Protein AF-A0A239E265-F1 (afdb_monomer)

Secondary structure (DSSP, 8-state):
-------------S-TTTT-TT----HHHHHHHHHHHHHHHHHTT--HHHHHHHHHHHSTT--------SSHHHHHHHHHTTT----HHHHHHHHHHHPPPHHHHHHHHHSTT-------

pLDDT: mean 80.61, std 18.82, range [39.19, 98.38]

InterPro domains:
  IPR023210 NADP-dependent oxidoreductase domain [PF00248] (28-98)
  IPR036812 NAD(P)-dependent oxidoreductase domain superfamily [G3DSA:3.20.20.100] (4-114)
  IPR036812 NAD(P)-dependent oxidoreductase domain superfamily [SSF51430] (27-98)
  IPR050523 Aldo/Keto Reductase Detoxification and Biosynthesis [PTHR43364] (27-103)

Sequence (120 aa):
MPYHCDSARSRATASSRAGSPIATVDE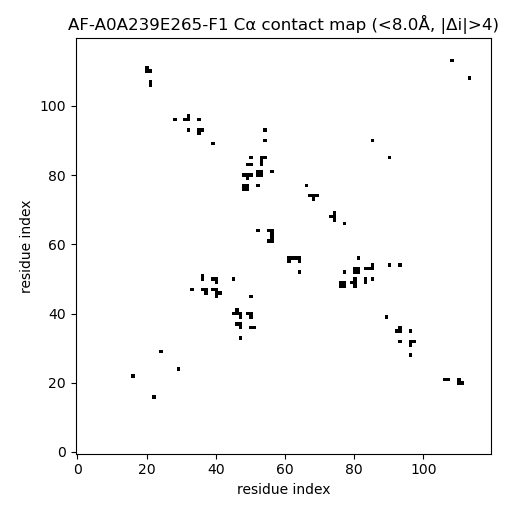ARGYDVVERLDEIAARHAATVAQVALAWVMRQPGVSSVLVGATRMDQLRNNLAAAELTLTEDDLAALDEVSRLAPEYIERVQSGPGVQRDPIG

Solvent-accessible surface area (backbone atoms only — not comparable to full-atom values): 7804 Å² total; per-residue (Å²): 137,86,87,82,81,82,80,83,78,79,82,87,73,76,82,76,62,80,80,39,89,76,55,82,73,62,59,68,57,52,48,54,39,51,53,54,35,44,59,52,10,63,76,68,78,50,47,47,69,25,47,54,49,30,51,52,65,68,38,90,92,49,86,77,82,91,80,90,60,95,46,71,69,53,43,52,48,58,56,54,10,78,74,53,82,77,50,73,66,55,51,52,55,47,53,62,59,62,55,76,59,77,66,54,59,54,44,65,62,69,30,95,85,64,76,81,75,80,87,126

Structure (mmCIF, N/CA/C/O backbone):
data_AF-A0A239E265-F1
#
_entry.id   AF-A0A239E265-F1
#
loop_
_atom_site.group_PDB
_atom_site.id
_atom_site.type_symbol
_atom_site.label_atom_id
_atom_site.label_alt_id
_atom_site.label_comp_id
_atom_site.label_asym_id
_atom_site.label_entity_id
_atom_site.label_seq_id
_atom_site.pdbx_PDB_ins_code
_atom_site.Cartn_x
_atom_site.Cartn_y
_atom_site.Cartn_z
_atom_site.occupancy
_atom_site.B_iso_or_equiv
_atom_site.auth_seq_id
_atom_site.auth_comp_id
_atom_site.auth_asym_id
_atom_site.auth_atom_id
_atom_site.pdbx_PDB_model_num
ATOM 1 N N . MET A 1 1 ? 1.194 44.797 -1.123 1.00 39.19 1 MET A N 1
ATOM 2 C CA . MET A 1 1 ? 1.946 44.063 -2.162 1.00 39.19 1 MET A CA 1
ATOM 3 C C . MET A 1 1 ? 1.065 42.936 -2.689 1.00 39.19 1 MET A C 1
ATOM 5 O O . MET A 1 1 ? 0.910 41.961 -1.963 1.00 39.19 1 MET A O 1
ATOM 9 N N . PRO A 1 2 ? 0.410 43.058 -3.857 1.00 49.75 2 PRO A N 1
ATOM 10 C CA . PRO A 1 2 ? -0.346 41.951 -4.430 1.00 49.75 2 PRO A CA 1
ATOM 11 C C . PRO A 1 2 ? 0.583 41.110 -5.312 1.00 49.75 2 PRO A C 1
ATOM 13 O O . PRO A 1 2 ? 1.152 41.606 -6.282 1.00 49.75 2 PRO A O 1
ATOM 16 N N . TYR A 1 3 ? 0.757 39.840 -4.960 1.00 55.59 3 TYR A N 1
ATOM 17 C CA . TYR A 1 3 ? 1.466 38.883 -5.802 1.00 55.59 3 TYR A CA 1
ATOM 18 C C . TYR A 1 3 ? 0.535 38.433 -6.930 1.00 55.59 3 TYR A C 1
ATOM 20 O O . TYR A 1 3 ? -0.511 37.836 -6.680 1.00 55.59 3 TYR A O 1
ATOM 28 N N . HIS A 1 4 ? 0.914 38.733 -8.170 1.00 50.66 4 HIS A N 1
ATOM 29 C CA . HIS A 1 4 ? 0.300 38.179 -9.370 1.00 50.66 4 HIS A CA 1
ATOM 30 C C . HIS A 1 4 ? 1.142 36.970 -9.797 1.00 50.66 4 HIS A C 1
ATOM 32 O O . HIS A 1 4 ? 2.315 37.125 -10.125 1.00 50.66 4 HIS A O 1
ATOM 38 N N . CYS A 1 5 ? 0.578 35.764 -9.718 1.00 48.53 5 CYS A N 1
ATOM 39 C CA . CYS A 1 5 ? 1.218 34.548 -10.216 1.00 48.53 5 CYS A CA 1
ATOM 40 C C . CYS A 1 5 ? 0.625 34.237 -11.590 1.00 48.53 5 CYS A C 1
ATOM 42 O O . CYS A 1 5 ? -0.533 33.828 -11.689 1.00 48.53 5 CYS A O 1
ATOM 44 N N . ASP A 1 6 ? 1.406 34.480 -12.640 1.00 49.91 6 ASP A N 1
ATOM 45 C CA . ASP A 1 6 ? 1.041 34.110 -14.002 1.00 49.91 6 ASP A CA 1
ATOM 46 C C . ASP A 1 6 ? 1.303 32.608 -14.201 1.00 49.91 6 ASP A C 1
ATOM 48 O O . ASP A 1 6 ? 2.419 32.116 -14.016 1.00 49.91 6 ASP A O 1
ATOM 52 N N . SER A 1 7 ? 0.248 31.854 -14.512 1.00 50.66 7 SER A N 1
ATOM 53 C CA . SER A 1 7 ? 0.284 30.390 -14.597 1.00 50.66 7 SER A CA 1
ATOM 54 C C . SER A 1 7 ? 0.436 29.938 -16.046 1.00 50.66 7 SER A C 1
ATOM 56 O O . SER A 1 7 ? -0.507 29.479 -16.696 1.00 50.66 7 SER A O 1
ATOM 58 N N . ALA A 1 8 ? 1.664 30.029 -16.557 1.00 48.56 8 ALA A N 1
ATOM 59 C CA . ALA A 1 8 ? 2.030 29.387 -17.813 1.00 48.56 8 ALA A CA 1
ATOM 60 C C . ALA A 1 8 ? 1.974 27.856 -17.639 1.00 48.56 8 ALA A C 1
ATOM 62 O O . ALA A 1 8 ? 2.839 27.216 -17.040 1.00 48.56 8 ALA A O 1
ATOM 63 N N . ARG A 1 9 ? 0.885 27.269 -18.132 1.00 56.56 9 ARG A N 1
ATOM 64 C CA . ARG A 1 9 ? 0.555 25.846 -18.037 1.00 56.56 9 ARG A CA 1
ATOM 65 C C . ARG A 1 9 ? 1.456 25.046 -18.986 1.00 56.56 9 ARG A C 1
ATOM 67 O O . ARG A 1 9 ? 1.263 25.085 -20.198 1.00 56.56 9 ARG A O 1
ATOM 74 N N . SER A 1 10 ? 2.423 24.304 -18.447 1.00 52.28 10 SER A N 1
ATOM 75 C CA . SER A 1 10 ? 3.238 23.385 -19.250 1.00 52.28 10 SER A CA 1
ATOM 76 C C . SER A 1 10 ? 2.439 22.117 -19.573 1.00 52.28 10 SER A C 1
ATOM 78 O O . SER A 1 10 ? 1.985 21.402 -18.678 1.00 52.28 10 SER A O 1
ATOM 80 N N . ARG A 1 11 ? 2.219 21.851 -20.864 1.00 49.97 11 ARG A N 1
ATOM 81 C CA . ARG A 1 11 ? 1.630 20.598 -21.355 1.00 49.97 11 ARG A CA 1
ATOM 82 C C . ARG A 1 11 ? 2.687 19.498 -21.280 1.00 49.97 11 ARG A C 1
ATOM 84 O O . ARG A 1 11 ? 3.604 19.485 -22.095 1.00 49.97 11 ARG A O 1
ATOM 91 N N . ALA A 1 12 ? 2.532 18.559 -20.353 1.00 45.31 12 ALA A N 1
ATOM 92 C CA . ALA A 1 12 ? 3.359 17.359 -20.314 1.00 45.31 12 ALA A CA 1
ATOM 93 C C . ALA A 1 12 ? 3.043 16.456 -21.523 1.00 45.31 12 ALA A C 1
ATOM 95 O O . ALA A 1 12 ? 1.974 15.852 -21.603 1.00 45.31 12 ALA A O 1
ATOM 96 N N . THR A 1 13 ? 3.969 16.375 -22.475 1.00 44.41 13 THR A N 1
ATOM 97 C CA . THR A 1 13 ? 4.005 15.345 -23.523 1.00 44.41 13 THR A CA 1
ATOM 98 C C . THR A 1 13 ? 4.853 14.172 -23.041 1.00 44.41 13 THR A C 1
ATOM 100 O O . THR A 1 13 ? 5.954 14.421 -22.571 1.00 44.41 13 THR A O 1
ATOM 103 N N . ALA A 1 14 ? 4.331 12.945 -23.180 1.00 47.41 14 ALA A N 1
ATOM 104 C CA . ALA A 1 14 ? 4.973 11.629 -23.014 1.00 47.41 14 ALA A CA 1
ATOM 105 C C . ALA A 1 14 ? 5.979 11.456 -21.849 1.00 47.41 14 ALA A C 1
ATOM 107 O O . ALA A 1 14 ? 7.040 12.065 -21.799 1.00 47.41 14 ALA A O 1
ATOM 108 N N . SER A 1 15 ? 5.666 10.528 -20.937 1.00 53.38 15 SER A N 1
ATOM 109 C CA . SER A 1 15 ? 6.522 10.134 -19.808 1.00 53.38 15 SER A CA 1
ATOM 110 C C . SER A 1 15 ? 7.963 9.834 -20.252 1.00 53.38 15 SER A C 1
ATOM 112 O O . SER A 1 15 ? 8.223 8.805 -20.872 1.00 53.38 15 SER A O 1
ATOM 114 N N . SER A 1 16 ? 8.908 10.680 -19.842 1.00 54.91 16 SER A N 1
ATOM 115 C CA . SER A 1 16 ? 10.359 10.582 -20.080 1.00 54.91 16 SER A CA 1
ATOM 116 C C . SER A 1 16 ? 11.049 9.393 -19.387 1.00 54.91 16 SER A C 1
ATOM 118 O O . SER A 1 16 ? 12.272 9.344 -19.295 1.00 54.91 16 SER A O 1
ATOM 120 N N . ARG A 1 17 ? 10.280 8.418 -18.884 1.00 55.22 17 ARG A N 1
ATOM 121 C CA . ARG A 1 17 ? 10.802 7.215 -18.215 1.00 55.22 17 ARG A CA 1
ATOM 122 C C . ARG A 1 17 ? 11.349 6.167 -19.186 1.00 55.22 17 ARG A C 1
ATOM 124 O O . ARG A 1 17 ? 12.168 5.353 -18.774 1.00 55.22 17 ARG A O 1
ATOM 131 N N . ALA A 1 18 ? 10.933 6.188 -20.452 1.00 45.53 18 ALA A N 1
ATOM 132 C CA . ALA A 1 18 ? 11.491 5.308 -21.473 1.00 45.53 18 ALA A CA 1
ATOM 133 C C . ALA A 1 18 ? 12.894 5.811 -21.862 1.00 45.53 18 ALA A C 1
ATOM 135 O O . ALA A 1 18 ? 13.021 6.767 -22.622 1.00 45.53 18 ALA A O 1
ATOM 136 N N . GLY A 1 19 ? 13.936 5.196 -21.290 1.00 48.88 19 GLY A N 1
ATOM 137 C CA . GLY A 1 19 ? 15.343 5.485 -21.605 1.00 48.88 19 GLY A CA 1
ATOM 138 C C . GLY A 1 19 ? 16.210 5.996 -20.447 1.00 48.88 19 GLY A C 1
ATOM 139 O O . GLY A 1 19 ? 17.363 6.345 -20.686 1.00 48.88 19 GLY A O 1
ATOM 140 N N . SER A 1 20 ? 15.708 6.049 -19.204 1.00 53.53 20 SER A N 1
ATOM 141 C CA . SER A 1 20 ? 16.561 6.409 -18.060 1.00 53.53 20 SER A CA 1
ATOM 142 C C . SER A 1 20 ? 17.526 5.262 -17.711 1.00 53.53 20 SER A C 1
ATOM 144 O O . SER A 1 20 ? 17.055 4.156 -17.444 1.00 53.53 20 SER A O 1
ATOM 146 N N . PRO A 1 21 ? 18.851 5.497 -17.627 1.00 51.38 21 PRO A N 1
ATOM 147 C CA . PRO A 1 21 ? 19.840 4.471 -17.271 1.00 51.38 21 PRO A CA 1
ATOM 148 C C . PRO A 1 21 ? 19.707 3.945 -15.826 1.00 51.38 21 PRO A C 1
ATOM 150 O O . PRO A 1 21 ? 20.311 2.934 -15.484 1.00 51.38 21 PRO A O 1
ATOM 153 N N . ILE A 1 22 ? 18.889 4.593 -14.986 1.00 54.69 22 ILE A N 1
ATOM 154 C CA . ILE A 1 22 ? 18.518 4.120 -13.637 1.00 54.69 22 ILE A CA 1
ATOM 155 C C . ILE A 1 22 ? 17.348 3.114 -13.694 1.00 54.69 22 ILE A C 1
ATOM 157 O O . ILE A 1 22 ? 17.157 2.313 -12.778 1.00 54.69 22 ILE A O 1
ATOM 161 N N . ALA A 1 23 ? 16.569 3.125 -14.779 1.00 56.31 23 ALA A N 1
ATOM 162 C CA . ALA A 1 23 ? 15.283 2.449 -14.899 1.00 56.31 23 ALA A CA 1
ATOM 163 C C . ALA A 1 23 ? 15.323 1.286 -15.903 1.00 56.31 23 ALA A C 1
ATOM 165 O O . ALA A 1 23 ? 14.570 1.268 -16.874 1.00 56.31 23 ALA A O 1
ATOM 166 N N . THR A 1 24 ? 16.158 0.274 -15.667 1.00 61.94 24 THR A N 1
ATOM 167 C CA . THR A 1 24 ? 15.803 -1.067 -16.156 1.00 61.94 24 THR A CA 1
ATOM 168 C C . THR A 1 24 ? 14.672 -1.569 -15.264 1.00 61.94 24 THR A C 1
ATOM 170 O O . THR A 1 24 ? 14.909 -1.974 -14.123 1.00 61.94 24 THR A O 1
ATOM 173 N N . VAL A 1 25 ? 13.437 -1.422 -15.742 1.00 68.31 25 VAL A N 1
ATOM 174 C CA . VAL A 1 25 ? 12.237 -1.902 -15.053 1.00 68.31 25 VAL A CA 1
ATOM 175 C C . VAL A 1 25 ? 12.173 -3.414 -15.229 1.00 68.31 25 VAL A C 1
ATOM 177 O O . VAL A 1 25 ? 12.170 -3.902 -16.355 1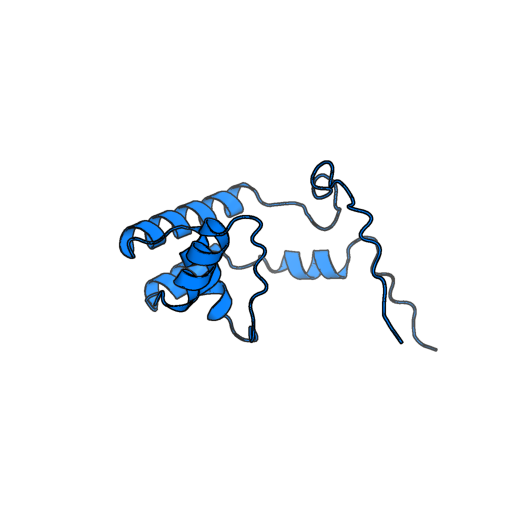.00 68.31 25 VAL A O 1
ATOM 180 N N . ASP A 1 26 ? 12.136 -4.145 -14.120 1.00 81.38 26 ASP A N 1
ATOM 181 C CA . ASP A 1 26 ? 11.763 -5.556 -14.133 1.00 81.38 26 ASP A CA 1
ATOM 182 C C . ASP A 1 26 ? 10.239 -5.636 -14.269 1.00 81.38 26 ASP A C 1
ATOM 184 O O . ASP A 1 26 ? 9.497 -5.454 -13.300 1.00 81.38 26 ASP A O 1
ATOM 188 N N . GLU A 1 27 ? 9.774 -5.791 -15.509 1.00 83.44 27 GLU A N 1
ATOM 189 C CA . GLU A 1 27 ? 8.346 -5.811 -15.822 1.00 83.44 27 GLU A CA 1
ATOM 190 C C . GLU A 1 27 ? 7.643 -7.024 -15.214 1.00 83.44 27 GLU A C 1
ATOM 192 O O . GLU A 1 27 ? 6.536 -6.872 -14.706 1.00 83.44 27 GLU A O 1
ATOM 197 N N . ALA A 1 28 ? 8.290 -8.196 -15.214 1.00 86.44 28 ALA A N 1
ATOM 198 C CA . ALA A 1 28 ? 7.719 -9.425 -14.665 1.00 86.44 28 ALA A CA 1
ATOM 199 C C . ALA A 1 28 ? 7.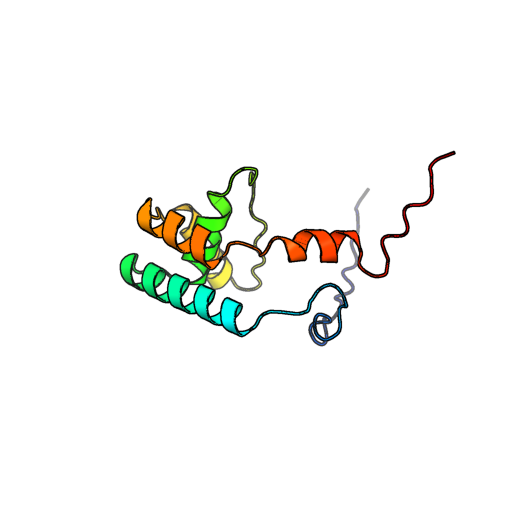412 -9.251 -13.177 1.00 86.44 28 ALA A C 1
ATOM 201 O O . ALA A 1 28 ? 6.268 -9.412 -12.755 1.00 86.44 28 ALA A O 1
ATOM 202 N N . ARG A 1 29 ? 8.393 -8.761 -12.414 1.00 86.56 29 ARG A N 1
ATOM 203 C CA . ARG A 1 29 ? 8.184 -8.431 -11.003 1.00 86.56 29 ARG A CA 1
ATOM 204 C C . ARG A 1 29 ? 7.131 -7.338 -10.808 1.00 86.56 29 ARG A C 1
ATOM 206 O O . ARG A 1 29 ? 6.377 -7.365 -9.840 1.00 86.56 29 ARG A O 1
ATOM 213 N N . GLY A 1 30 ? 7.075 -6.360 -11.712 1.00 90.25 30 GLY A N 1
ATOM 214 C CA . GLY A 1 30 ? 6.023 -5.347 -11.707 1.00 90.25 30 GLY A CA 1
ATOM 215 C C . GLY A 1 30 ? 4.621 -5.961 -11.778 1.00 90.25 30 GLY A C 1
ATOM 216 O O . GLY A 1 30 ? 3.738 -5.532 -11.034 1.00 90.25 30 GLY A O 1
ATOM 217 N N . TYR A 1 31 ? 4.427 -6.980 -12.619 1.00 93.25 31 TYR A N 1
ATOM 218 C CA . TYR A 1 31 ? 3.159 -7.705 -12.709 1.00 93.25 31 TYR A CA 1
ATOM 219 C C . TYR A 1 31 ? 2.868 -8.536 -11.457 1.00 93.25 31 TYR A C 1
ATOM 221 O O . TYR A 1 31 ? 1.740 -8.465 -10.976 1.00 93.25 31 TYR A O 1
ATOM 229 N N . ASP A 1 32 ? 3.865 -9.204 -10.869 1.00 94.19 32 ASP A N 1
ATOM 230 C CA . ASP A 1 32 ? 3.686 -9.964 -9.619 1.00 94.19 32 ASP A CA 1
ATOM 231 C C . ASP A 1 32 ? 3.186 -9.064 -8.472 1.00 94.19 32 ASP A C 1
ATOM 233 O O . ASP A 1 32 ? 2.297 -9.428 -7.698 1.00 94.19 32 ASP A O 1
ATOM 237 N N . VAL A 1 33 ? 3.727 -7.843 -8.374 1.00 95.38 33 VAL A N 1
ATOM 238 C CA . VAL A 1 33 ? 3.274 -6.848 -7.389 1.00 95.38 33 VAL A CA 1
ATOM 239 C C . VAL A 1 33 ? 1.826 -6.431 -7.659 1.00 95.38 33 VAL A C 1
ATOM 241 O O . VAL A 1 33 ? 1.038 -6.314 -6.721 1.00 95.38 33 VAL A O 1
ATOM 244 N N . VAL A 1 34 ? 1.464 -6.191 -8.924 1.00 96.25 34 VAL A N 1
ATOM 245 C CA . VAL A 1 34 ? 0.098 -5.787 -9.299 1.00 96.25 34 VAL A CA 1
ATOM 246 C C . VAL A 1 34 ? -0.906 -6.904 -9.023 1.00 96.25 34 VAL A C 1
ATOM 248 O O . VAL A 1 34 ? -1.972 -6.613 -8.486 1.00 96.25 34 VAL A O 1
ATOM 251 N N . GLU A 1 35 ? -0.565 -8.155 -9.327 1.00 97.31 35 GLU A N 1
ATOM 252 C CA . GLU A 1 35 ? -1.409 -9.318 -9.035 1.00 97.31 35 GLU A CA 1
ATOM 253 C C . GLU A 1 35 ? -1.664 -9.438 -7.529 1.00 97.31 35 GLU A C 1
ATOM 255 O O . GLU A 1 35 ? -2.816 -9.483 -7.095 1.00 97.31 35 GLU A O 1
ATOM 260 N N . ARG A 1 36 ? -0.610 -9.345 -6.707 1.00 98.19 36 ARG A N 1
ATOM 261 C CA . ARG A 1 36 ? -0.761 -9.366 -5.245 1.00 98.19 36 ARG A CA 1
ATOM 262 C C . ARG A 1 36 ? -1.618 -8.211 -4.721 1.00 98.19 36 ARG A C 1
ATOM 264 O O . ARG A 1 36 ? -2.407 -8.395 -3.794 1.00 98.19 36 ARG A O 1
ATOM 271 N N . LEU A 1 37 ? -1.462 -7.011 -5.278 1.00 98.19 37 LEU A N 1
ATOM 272 C CA . LEU A 1 37 ? -2.295 -5.869 -4.901 1.00 98.19 37 LEU A CA 1
ATOM 273 C C . LEU A 1 37 ? -3.770 -6.101 -5.248 1.00 98.19 37 LEU A C 1
ATOM 275 O O . LEU A 1 37 ? -4.628 -5.696 -4.465 1.00 98.19 37 LEU A O 1
ATOM 279 N N . ASP A 1 38 ? -4.064 -6.732 -6.386 1.00 98.31 38 ASP A N 1
ATOM 280 C CA . ASP A 1 38 ? -5.432 -7.032 -6.824 1.00 98.31 38 ASP A CA 1
ATOM 281 C C . ASP A 1 38 ? -6.101 -8.077 -5.918 1.00 98.31 38 ASP A C 1
ATOM 283 O O . ASP A 1 38 ? -7.220 -7.865 -5.440 1.00 98.31 38 ASP A O 1
ATOM 287 N N . GLU A 1 39 ? -5.376 -9.144 -5.563 1.00 98.19 39 GLU A N 1
ATOM 288 C CA . GLU A 1 39 ? -5.824 -10.156 -4.593 1.00 98.19 39 GLU A CA 1
ATOM 289 C C . GLU A 1 39 ? -6.215 -9.521 -3.248 1.00 98.19 39 GLU A C 1
ATOM 291 O O . GLU A 1 39 ? -7.278 -9.800 -2.684 1.00 98.19 39 GLU A O 1
ATOM 296 N N . ILE A 1 40 ? -5.361 -8.636 -2.727 1.00 98.38 40 ILE A N 1
ATOM 297 C CA . ILE A 1 40 ? -5.596 -7.943 -1.454 1.00 98.38 40 ILE A CA 1
ATOM 298 C C . ILE A 1 40 ? -6.754 -6.951 -1.589 1.00 98.38 40 ILE A C 1
ATOM 300 O O . ILE A 1 40 ? -7.626 -6.901 -0.720 1.00 98.38 40 ILE A O 1
ATOM 304 N N . ALA A 1 41 ? -6.813 -6.197 -2.686 1.00 98.00 41 ALA A N 1
ATOM 305 C CA . ALA A 1 41 ? -7.893 -5.253 -2.951 1.00 98.00 41 ALA A CA 1
ATOM 306 C C . ALA A 1 41 ? -9.264 -5.947 -2.932 1.00 98.00 41 ALA A C 1
ATOM 308 O O . ALA A 1 41 ? -10.192 -5.450 -2.285 1.00 98.00 41 ALA A O 1
ATOM 309 N N . ALA A 1 42 ? -9.366 -7.135 -3.536 1.00 98.00 42 ALA A N 1
ATOM 310 C CA . ALA A 1 42 ? -10.581 -7.944 -3.520 1.00 98.00 42 ALA A CA 1
ATOM 311 C C . ALA A 1 42 ? -10.999 -8.363 -2.097 1.00 98.00 42 ALA A C 1
ATOM 313 O O . ALA A 1 42 ? -12.182 -8.267 -1.760 1.00 98.00 42 ALA A O 1
ATOM 314 N N . ARG A 1 43 ? -10.050 -8.767 -1.235 1.00 97.88 43 ARG A N 1
ATOM 315 C CA . ARG A 1 43 ? -10.337 -9.145 0.168 1.00 97.88 43 ARG A CA 1
ATOM 316 C C . ARG A 1 43 ? -10.895 -7.992 1.000 1.00 97.88 43 ARG A C 1
ATOM 318 O O . ARG A 1 43 ? -11.733 -8.217 1.869 1.00 97.88 43 ARG A O 1
ATOM 325 N N . HIS A 1 44 ? -10.439 -6.773 0.724 1.00 97.12 44 HIS A N 1
ATOM 326 C CA . HIS A 1 44 ? -10.800 -5.570 1.480 1.00 97.12 44 HIS A CA 1
ATOM 327 C C . HIS A 1 44 ? -11.928 -4.748 0.848 1.00 97.12 44 HIS A C 1
ATOM 329 O O . HIS A 1 44 ? -12.257 -3.681 1.362 1.00 97.12 44 HIS A O 1
ATOM 335 N N . ALA A 1 45 ? -12.510 -5.211 -0.266 1.00 96.56 45 ALA A N 1
ATOM 336 C CA . ALA A 1 45 ? -13.447 -4.430 -1.082 1.00 96.56 45 ALA A CA 1
ATOM 337 C C . ALA A 1 45 ? -12.903 -3.023 -1.424 1.00 96.56 45 ALA A C 1
ATOM 339 O O . ALA A 1 45 ? -13.637 -2.032 -1.453 1.00 96.56 45 ALA A O 1
ATOM 340 N N . ALA A 1 46 ? -11.594 -2.949 -1.667 1.00 96.88 46 ALA A N 1
ATOM 341 C CA . ALA A 1 46 ? -10.855 -1.731 -1.958 1.00 96.88 46 ALA A CA 1
ATOM 342 C C . ALA A 1 46 ? -10.366 -1.734 -3.412 1.00 96.88 46 ALA A C 1
ATOM 344 O O . ALA A 1 46 ? -10.493 -2.710 -4.146 1.00 96.88 46 ALA A O 1
ATOM 345 N N . THR A 1 47 ? -9.790 -0.620 -3.843 1.00 96.25 47 THR A N 1
ATOM 346 C CA . THR A 1 47 ? -9.084 -0.525 -5.125 1.00 96.25 47 THR A CA 1
ATOM 347 C C . THR A 1 47 ? -7.590 -0.776 -4.939 1.00 96.25 47 THR A C 1
ATOM 349 O O . THR A 1 47 ? -7.029 -0.450 -3.895 1.00 96.25 47 THR A O 1
ATOM 352 N N . VAL A 1 48 ? -6.916 -1.264 -5.984 1.00 96.44 48 VAL A N 1
ATOM 353 C CA . VAL A 1 48 ? -5.449 -1.443 -6.010 1.00 96.44 48 VAL A CA 1
ATOM 354 C C . VAL A 1 48 ? -4.705 -0.179 -5.560 1.00 96.44 48 VAL A C 1
ATOM 356 O O . VAL A 1 48 ? -3.757 -0.253 -4.782 1.00 96.44 48 VAL A O 1
ATOM 359 N N . ALA A 1 49 ? -5.166 1.000 -5.992 1.00 94.38 49 ALA A N 1
ATOM 360 C CA . ALA A 1 49 ? -4.579 2.278 -5.594 1.00 94.38 49 ALA A CA 1
ATOM 361 C C . ALA A 1 49 ? -4.693 2.532 -4.081 1.00 94.38 49 ALA A C 1
ATOM 363 O O . ALA A 1 49 ? -3.733 2.993 -3.466 1.00 94.38 49 ALA A O 1
ATOM 364 N N . GLN A 1 50 ? -5.834 2.197 -3.473 1.00 97.12 50 GLN A N 1
ATOM 365 C CA . GLN A 1 50 ? -6.025 2.324 -2.027 1.00 97.12 50 GLN A CA 1
ATOM 366 C C . GLN A 1 50 ? -5.116 1.379 -1.252 1.00 97.12 50 GLN A C 1
ATOM 368 O O . GLN A 1 50 ? -4.487 1.812 -0.292 1.00 97.12 50 GLN A O 1
ATOM 373 N N . VAL A 1 51 ? -4.997 0.123 -1.689 1.00 98.00 51 VAL A N 1
ATOM 374 C CA . VAL A 1 51 ? -4.104 -0.857 -1.053 1.00 98.00 51 VAL A CA 1
ATOM 375 C C . VAL A 1 51 ? -2.650 -0.396 -1.133 1.00 98.00 51 VAL A C 1
ATOM 377 O O . VAL A 1 51 ? -1.957 -0.375 -0.118 1.00 98.00 51 VAL A O 1
ATOM 380 N N . ALA A 1 52 ? -2.196 0.042 -2.310 1.00 96.94 52 ALA A N 1
ATOM 381 C CA . ALA A 1 52 ? -0.830 0.520 -2.496 1.00 96.94 52 ALA A CA 1
ATOM 382 C C . ALA A 1 52 ? -0.518 1.734 -1.604 1.00 96.94 52 ALA A C 1
ATOM 384 O O . ALA A 1 52 ? 0.521 1.773 -0.946 1.00 96.94 52 ALA A O 1
ATOM 385 N N . LEU A 1 53 ? -1.425 2.714 -1.540 1.00 96.69 53 LEU A N 1
ATOM 386 C CA . LEU A 1 53 ? -1.254 3.888 -0.681 1.00 96.69 53 LEU A CA 1
ATOM 387 C C . LEU A 1 53 ? -1.274 3.516 0.807 1.00 96.69 53 LEU A C 1
ATOM 389 O O . LEU A 1 53 ? -0.420 3.994 1.555 1.00 96.69 53 LEU A O 1
ATOM 393 N N . ALA A 1 54 ? -2.200 2.648 1.227 1.00 97.12 54 ALA A N 1
ATOM 394 C CA . ALA A 1 54 ? -2.280 2.155 2.600 1.00 97.12 54 ALA A CA 1
ATOM 395 C C . ALA A 1 54 ? -0.991 1.434 3.014 1.00 97.12 54 ALA A C 1
ATOM 397 O O . ALA A 1 54 ? -0.475 1.679 4.103 1.00 97.12 54 ALA A O 1
ATOM 398 N N . TRP A 1 55 ? -0.421 0.616 2.126 1.00 97.69 55 TRP A N 1
ATOM 399 C CA . TRP A 1 55 ? 0.857 -0.050 2.367 1.00 97.69 55 TRP A CA 1
ATOM 400 C C . TRP A 1 55 ? 2.009 0.952 2.520 1.00 97.69 55 TRP A C 1
ATOM 402 O O . TRP A 1 55 ? 2.731 0.891 3.515 1.00 97.69 55 TRP A O 1
ATOM 412 N N . VAL A 1 56 ? 2.146 1.930 1.611 1.00 96.38 56 VAL A N 1
ATOM 413 C CA . VAL A 1 56 ? 3.216 2.949 1.694 1.00 96.38 56 VAL A CA 1
ATOM 414 C C . VAL A 1 56 ? 3.132 3.740 3.001 1.00 96.38 56 VAL A C 1
ATOM 416 O O . VAL A 1 56 ? 4.157 3.979 3.634 1.00 96.38 56 VAL A O 1
ATOM 419 N N . MET A 1 57 ? 1.926 4.113 3.444 1.00 95.56 57 MET A N 1
ATOM 420 C CA . MET A 1 57 ? 1.727 4.840 4.708 1.00 95.56 57 MET A CA 1
ATOM 421 C C . MET A 1 57 ? 2.165 4.051 5.951 1.00 95.56 57 MET A C 1
ATOM 423 O O . MET A 1 57 ? 2.368 4.651 7.005 1.00 95.56 57 MET A O 1
ATOM 427 N N . ARG A 1 58 ? 2.308 2.725 5.851 1.00 95.31 58 ARG A N 1
ATOM 428 C CA . ARG A 1 58 ? 2.733 1.852 6.955 1.00 95.31 58 ARG A CA 1
ATOM 429 C C . ARG A 1 58 ? 4.228 1.548 6.957 1.00 95.31 58 ARG A C 1
ATOM 431 O O . ARG A 1 58 ? 4.706 0.970 7.932 1.00 95.31 58 ARG A O 1
ATOM 438 N N . GLN A 1 59 ? 4.962 1.946 5.919 1.00 95.06 59 GLN A N 1
ATOM 439 C CA . GLN A 1 59 ? 6.386 1.653 5.814 1.00 95.06 59 GLN A CA 1
ATOM 440 C C . GLN A 1 59 ? 7.224 2.470 6.813 1.00 95.06 59 GLN A C 1
ATOM 442 O O . GLN A 1 59 ? 6.967 3.663 7.022 1.00 95.06 59 GLN A O 1
ATOM 447 N N . PRO A 1 60 ? 8.269 1.870 7.414 1.00 93.56 60 PRO A N 1
ATOM 448 C CA . PRO A 1 60 ? 9.178 2.588 8.298 1.00 93.56 60 PRO A CA 1
ATOM 449 C C . PRO A 1 60 ? 9.798 3.815 7.615 1.00 93.56 60 PRO A C 1
ATOM 451 O O . PRO A 1 60 ? 10.297 3.742 6.495 1.00 93.56 60 PRO A O 1
ATOM 454 N N . GLY A 1 61 ? 9.788 4.957 8.306 1.00 93.44 61 GLY A N 1
ATOM 455 C CA . GLY A 1 61 ? 10.356 6.214 7.800 1.00 93.44 61 GLY A CA 1
ATOM 456 C C . GLY A 1 61 ? 9.416 7.045 6.919 1.00 93.44 61 GLY A C 1
ATOM 457 O O . GLY A 1 61 ? 9.749 8.189 6.602 1.00 93.44 61 GLY A O 1
ATOM 458 N N . VAL A 1 62 ? 8.226 6.541 6.575 1.00 94.31 62 VAL A N 1
ATOM 459 C CA . VAL A 1 62 ? 7.209 7.316 5.852 1.00 94.31 62 VAL A CA 1
ATOM 460 C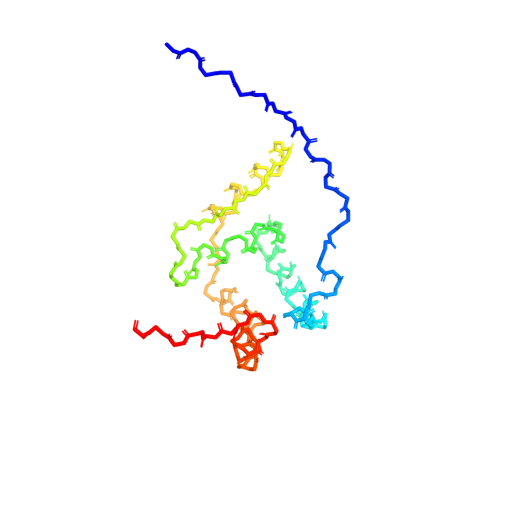 C . VAL A 1 62 ? 6.358 8.107 6.845 1.00 94.31 62 VAL A C 1
ATOM 462 O O . VAL A 1 62 ? 5.636 7.544 7.657 1.00 94.31 62 VAL A O 1
ATOM 465 N N . SER A 1 63 ? 6.440 9.437 6.780 1.00 92.38 63 SER A N 1
ATOM 466 C CA . SER A 1 63 ? 5.654 10.352 7.633 1.00 92.38 63 SER A CA 1
ATOM 467 C C . SER A 1 63 ? 4.510 11.040 6.885 1.00 92.38 63 SER A C 1
ATOM 469 O O . SER A 1 63 ? 3.543 11.478 7.501 1.00 92.38 63 SER A O 1
ATOM 471 N N . SER A 1 64 ? 4.598 11.137 5.557 1.00 91.19 64 SER A N 1
ATOM 472 C CA . SER A 1 64 ? 3.519 11.635 4.704 1.00 91.19 64 SER A CA 1
ATOM 473 C C . SER A 1 64 ? 3.625 11.033 3.305 1.00 91.19 64 SER A C 1
ATOM 475 O O . SER A 1 64 ? 4.723 10.705 2.852 1.00 91.19 64 SER A O 1
ATOM 477 N N . VAL A 1 65 ? 2.488 10.907 2.618 1.00 92.62 65 VAL A N 1
ATOM 478 C CA . VAL A 1 65 ? 2.418 10.436 1.230 1.00 92.62 65 VAL A CA 1
ATOM 479 C C . VAL A 1 65 ? 1.864 11.552 0.355 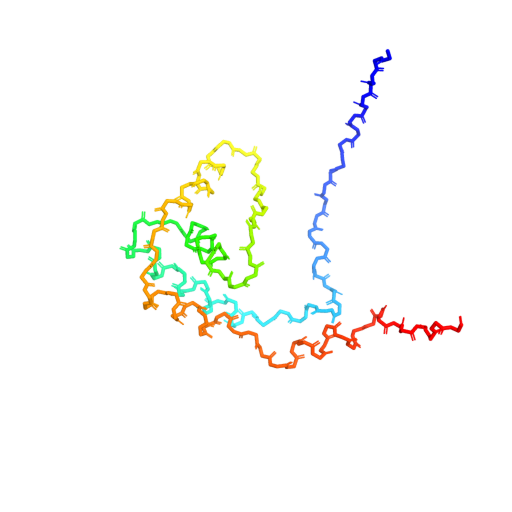1.00 92.62 65 VAL A C 1
ATOM 481 O O . VAL A 1 65 ? 0.776 12.072 0.594 1.00 92.62 65 VAL A O 1
ATOM 484 N N . LEU A 1 66 ? 2.628 11.930 -0.670 1.00 93.06 66 LEU A N 1
ATOM 485 C CA . LEU A 1 66 ? 2.219 12.936 -1.644 1.00 93.06 66 LEU A CA 1
ATOM 486 C C . LEU A 1 66 ? 1.364 12.278 -2.727 1.00 93.06 66 LEU A C 1
ATOM 488 O O . LEU A 1 66 ? 1.851 11.441 -3.486 1.00 93.06 66 LEU A O 1
ATOM 492 N N . VAL A 1 67 ? 0.099 12.683 -2.822 1.00 89.56 67 VAL A N 1
ATOM 493 C CA . VAL A 1 67 ? -0.840 12.167 -3.823 1.00 89.56 67 VAL A CA 1
ATOM 494 C C . VAL A 1 67 ? -1.261 13.259 -4.801 1.00 89.56 67 VAL A C 1
ATOM 496 O O . VAL A 1 67 ? -1.675 14.349 -4.411 1.00 89.56 67 VAL A O 1
ATOM 499 N N . GLY A 1 68 ? -1.166 12.964 -6.097 1.00 91.12 68 GLY A N 1
ATOM 500 C CA . GLY A 1 68 ? -1.689 13.821 -7.158 1.00 91.12 68 GLY A CA 1
ATOM 501 C C . GLY A 1 68 ? -3.111 13.414 -7.539 1.00 91.12 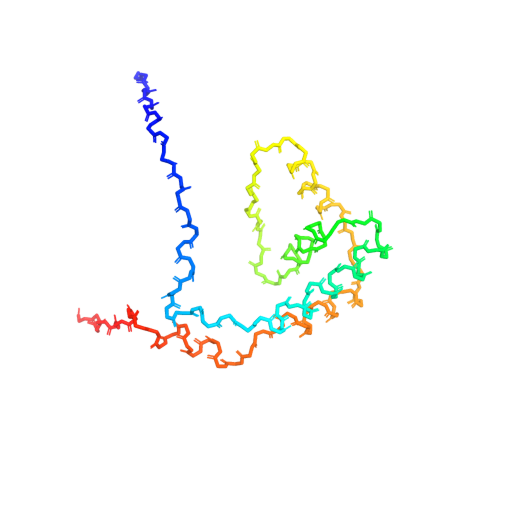68 GLY A C 1
ATOM 502 O O . GLY A 1 68 ? -3.376 12.237 -7.775 1.00 91.12 68 GLY A O 1
ATOM 503 N N . ALA A 1 69 ? -4.023 14.379 -7.641 1.00 90.88 69 ALA A N 1
ATOM 504 C CA . ALA A 1 69 ? -5.376 14.160 -8.144 1.00 90.88 69 ALA A CA 1
ATOM 505 C C . ALA A 1 69 ? -5.796 15.332 -9.035 1.00 90.88 69 ALA A C 1
ATOM 507 O O . ALA A 1 69 ? -5.714 16.490 -8.634 1.00 90.88 69 ALA A O 1
ATOM 508 N N . THR A 1 70 ? -6.258 15.031 -10.249 1.00 93.38 70 THR A N 1
ATOM 509 C CA . THR A 1 70 ? -6.776 16.048 -11.191 1.00 93.38 70 THR A CA 1
ATOM 510 C C . THR A 1 70 ? -8.300 16.051 -11.261 1.00 93.38 70 THR A C 1
ATOM 512 O O . THR A 1 70 ? -8.901 16.943 -11.854 1.00 93.38 70 THR A O 1
ATOM 515 N N . ARG A 1 71 ? -8.935 15.052 -10.638 1.00 94.00 71 ARG A N 1
ATOM 516 C CA . ARG A 1 71 ? -10.386 14.892 -10.545 1.00 94.00 71 ARG A CA 1
ATOM 517 C C . ARG A 1 71 ? -10.770 14.582 -9.106 1.00 94.00 71 ARG A C 1
ATOM 519 O O . ARG A 1 71 ? -10.037 13.878 -8.411 1.00 94.00 71 ARG A O 1
ATOM 526 N N . MET A 1 72 ? -11.958 15.017 -8.696 1.00 94.94 72 MET A N 1
ATOM 527 C CA . MET A 1 72 ? -12.440 14.806 -7.328 1.00 94.94 72 MET A CA 1
ATOM 528 C C . MET A 1 72 ? -12.545 13.330 -6.941 1.00 94.94 72 MET A C 1
ATOM 530 O O . MET A 1 72 ? -12.241 12.985 -5.806 1.00 94.94 72 MET A O 1
ATOM 534 N N . ASP A 1 73 ? -12.901 12.444 -7.870 1.00 92.06 73 ASP A N 1
ATOM 535 C CA . ASP A 1 73 ? -13.034 11.017 -7.551 1.00 92.06 73 ASP A CA 1
ATOM 536 C C . ASP A 1 73 ? -11.684 10.345 -7.284 1.00 92.06 73 ASP A C 1
ATOM 538 O O . ASP A 1 73 ? -11.603 9.462 -6.439 1.00 92.06 73 ASP A O 1
ATOM 542 N N . GLN A 1 74 ? -10.605 10.810 -7.932 1.00 89.75 74 GLN A N 1
ATOM 543 C CA . GLN A 1 74 ? -9.245 10.357 -7.612 1.00 89.75 74 GLN A CA 1
ATOM 544 C C . GLN A 1 74 ? -8.854 10.795 -6.203 1.00 89.75 74 GLN A C 1
ATOM 546 O O . GLN A 1 74 ? -8.322 9.999 -5.442 1.00 89.75 74 GLN A O 1
ATOM 551 N N . LEU A 1 75 ? -9.161 12.046 -5.841 1.00 92.88 75 LEU A N 1
ATOM 552 C CA . LEU A 1 75 ? -8.886 12.546 -4.498 1.00 92.88 75 LEU A CA 1
ATOM 553 C C . LEU A 1 75 ? -9.649 11.737 -3.443 1.00 92.88 75 LEU A C 1
ATOM 555 O O . LEU A 1 75 ? -9.045 11.290 -2.477 1.00 92.88 75 LEU A O 1
ATOM 559 N N . ARG A 1 76 ? -10.952 11.501 -3.645 1.00 92.81 76 ARG A N 1
ATOM 560 C CA . ARG A 1 76 ? -11.767 10.687 -2.727 1.00 92.81 76 ARG A CA 1
ATOM 561 C C . ARG A 1 76 ? -11.215 9.273 -2.574 1.00 92.81 76 ARG A C 1
ATOM 563 O O . ARG A 1 76 ? -11.113 8.786 -1.456 1.00 92.81 76 ARG A O 1
ATOM 570 N N . ASN A 1 77 ? -10.831 8.641 -3.682 1.00 91.75 77 ASN A N 1
ATOM 571 C CA . ASN A 1 77 ? -10.245 7.305 -3.662 1.00 91.75 77 ASN A CA 1
ATOM 572 C C . ASN A 1 77 ? -8.917 7.284 -2.880 1.00 91.75 77 ASN A C 1
ATOM 574 O O . ASN A 1 77 ? -8.767 6.462 -1.978 1.00 91.75 77 ASN A O 1
ATOM 578 N N . ASN A 1 78 ? -8.022 8.244 -3.139 1.00 92.38 78 ASN A N 1
ATOM 579 C CA . ASN A 1 78 ? -6.751 8.375 -2.423 1.00 92.38 78 ASN A CA 1
ATOM 580 C C . ASN A 1 78 ? -6.955 8.600 -0.916 1.00 92.38 78 ASN A C 1
ATOM 582 O O . ASN A 1 78 ? -6.235 8.018 -0.114 1.00 92.38 78 ASN A O 1
ATOM 586 N N . LEU A 1 79 ? -7.927 9.431 -0.522 1.00 93.31 79 LEU A N 1
ATOM 587 C CA . LEU A 1 79 ? -8.212 9.708 0.891 1.00 93.31 79 LEU A CA 1
ATOM 588 C C . LEU A 1 79 ? -8.766 8.482 1.620 1.00 93.31 79 LEU A C 1
ATOM 590 O O . LEU A 1 79 ? -8.355 8.210 2.743 1.00 93.31 79 LEU A O 1
ATOM 594 N N . ALA A 1 80 ? -9.627 7.702 0.967 1.00 94.44 80 ALA A N 1
ATOM 595 C CA . ALA A 1 80 ? -10.152 6.463 1.536 1.00 94.44 80 ALA A CA 1
ATOM 596 C C . ALA A 1 80 ? -9.057 5.406 1.802 1.00 94.44 80 ALA A C 1
ATOM 598 O O . ALA A 1 80 ? -9.260 4.509 2.614 1.00 94.44 80 ALA A O 1
ATOM 599 N N . ALA A 1 81 ? -7.871 5.527 1.192 1.00 95.12 81 ALA A N 1
ATOM 600 C CA . ALA A 1 81 ? -6.726 4.680 1.528 1.00 95.12 81 ALA A CA 1
ATOM 601 C C . ALA A 1 81 ? -6.236 4.873 2.974 1.00 95.12 81 ALA A C 1
ATOM 603 O O . ALA A 1 81 ? -5.692 3.944 3.559 1.00 95.12 81 ALA A O 1
ATOM 604 N N . ALA A 1 82 ? -6.417 6.064 3.558 1.00 92.81 82 ALA A N 1
ATOM 605 C CA . ALA A 1 82 ? -5.988 6.353 4.930 1.00 92.81 82 ALA A CA 1
ATOM 606 C C . ALA A 1 82 ? -6.858 5.654 5.986 1.00 92.81 82 ALA A C 1
ATOM 608 O O . ALA A 1 82 ? -6.426 5.480 7.123 1.00 92.81 82 ALA A O 1
ATOM 609 N N . GLU A 1 83 ? -8.070 5.250 5.607 1.00 94.69 83 GLU A N 1
ATOM 610 C CA . GLU A 1 83 ? -9.012 4.528 6.466 1.00 94.69 83 GLU A CA 1
ATOM 611 C C . GLU A 1 83 ? -8.889 3.002 6.305 1.00 94.69 83 GLU A C 1
ATOM 613 O O . GLU A 1 83 ? -9.402 2.241 7.126 1.00 94.69 83 GLU A O 1
ATOM 618 N N . LEU A 1 84 ? -8.185 2.536 5.267 1.00 97.00 84 LEU A N 1
ATOM 619 C CA . LEU A 1 84 ? -7.994 1.118 4.989 1.00 97.00 84 LEU A CA 1
ATOM 620 C C . LEU A 1 84 ? -6.988 0.498 5.968 1.00 97.00 84 LEU A C 1
ATOM 622 O O . LEU A 1 84 ? -5.822 0.887 6.029 1.00 97.00 84 LEU A O 1
ATOM 626 N N . THR A 1 85 ? -7.432 -0.525 6.699 1.00 96.81 85 THR A N 1
ATOM 627 C CA . THR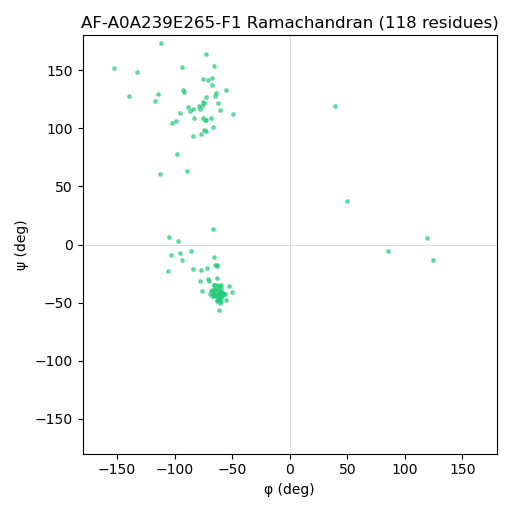 A 1 85 ? -6.576 -1.303 7.601 1.00 96.81 85 THR A CA 1
ATOM 628 C C . THR A 1 85 ? -6.200 -2.629 6.952 1.00 96.81 85 THR A C 1
ATOM 630 O O . THR A 1 85 ? -7.007 -3.552 6.897 1.00 96.81 85 THR A O 1
ATOM 633 N N . LEU A 1 86 ? -4.957 -2.722 6.482 1.00 97.50 86 LEU A N 1
ATOM 634 C CA . LEU A 1 86 ? -4.375 -3.970 5.993 1.00 97.50 86 LEU A CA 1
ATOM 635 C C . LEU A 1 86 ? -4.005 -4.883 7.168 1.00 97.50 86 LEU A C 1
ATOM 637 O O . LEU A 1 86 ? -3.545 -4.406 8.212 1.00 97.50 86 LEU A O 1
ATOM 641 N N . THR A 1 87 ? -4.205 -6.188 6.995 1.00 98.06 87 THR A N 1
ATOM 642 C CA . THR A 1 87 ? -3.788 -7.194 7.981 1.00 98.06 87 THR A CA 1
ATOM 643 C C . THR A 1 87 ? -2.268 -7.358 7.984 1.00 98.06 87 THR A C 1
ATOM 645 O O . THR A 1 87 ? -1.585 -6.950 7.045 1.00 98.06 87 THR A O 1
ATOM 648 N N . GLU A 1 88 ? -1.719 -7.972 9.031 1.00 97.62 88 GLU A N 1
ATOM 649 C CA . GLU A 1 88 ? -0.283 -8.284 9.083 1.00 97.62 88 GLU A CA 1
ATOM 650 C C . GLU A 1 88 ? 0.142 -9.194 7.921 1.00 97.62 88 GLU A C 1
ATOM 652 O O . GLU A 1 88 ? 1.185 -8.956 7.315 1.00 97.62 88 GLU A O 1
ATOM 657 N N . ASP A 1 89 ? -0.707 -10.152 7.539 1.00 97.81 89 ASP A N 1
ATOM 658 C CA . ASP A 1 89 ? -0.469 -11.035 6.396 1.00 97.81 89 ASP A CA 1
ATOM 659 C C . ASP A 1 89 ? -0.470 -10.271 5.063 1.00 97.81 89 ASP A C 1
ATOM 661 O O . ASP A 1 89 ? 0.356 -10.549 4.195 1.00 97.81 89 ASP A O 1
ATOM 665 N N . ASP A 1 90 ? -1.366 -9.290 4.889 1.00 97.75 90 ASP A N 1
ATOM 666 C CA . ASP A 1 90 ? -1.367 -8.420 3.702 1.00 97.75 90 ASP A CA 1
ATOM 667 C C . ASP A 1 90 ? -0.065 -7.625 3.597 1.00 97.75 90 ASP A C 1
ATOM 669 O O . ASP A 1 90 ? 0.539 -7.551 2.526 1.00 97.75 90 ASP A O 1
ATOM 673 N N . LEU A 1 91 ? 0.361 -7.027 4.713 1.00 97.56 91 LEU A N 1
ATOM 674 C CA . LEU A 1 91 ? 1.578 -6.223 4.774 1.00 97.56 91 LEU A CA 1
ATOM 675 C C . LEU A 1 91 ? 2.808 -7.080 4.475 1.00 97.56 91 LEU A C 1
ATOM 677 O O . LEU A 1 91 ? 3.593 -6.715 3.605 1.00 97.56 91 LEU A O 1
ATOM 681 N N . ALA A 1 92 ? 2.927 -8.248 5.111 1.00 97.25 92 ALA A N 1
ATOM 682 C CA . ALA A 1 92 ? 4.027 -9.177 4.872 1.00 97.25 92 ALA A CA 1
ATOM 683 C C . ALA A 1 92 ? 4.060 -9.666 3.414 1.00 97.25 92 ALA A C 1
ATOM 685 O O . ALA A 1 92 ? 5.124 -9.727 2.796 1.00 97.25 92 ALA A O 1
ATOM 686 N N . ALA A 1 93 ? 2.895 -9.969 2.835 1.00 97.19 93 ALA A N 1
ATOM 687 C CA . ALA A 1 93 ? 2.788 -10.408 1.449 1.00 97.19 93 ALA A CA 1
ATOM 688 C C . ALA A 1 93 ? 3.196 -9.315 0.449 1.00 97.19 93 ALA A C 1
ATOM 690 O O . ALA A 1 93 ? 3.765 -9.636 -0.599 1.00 97.19 93 ALA A O 1
ATOM 691 N N . LEU A 1 94 ? 2.906 -8.046 0.756 1.00 97.25 94 LEU A N 1
ATOM 692 C CA . LEU A 1 94 ? 3.319 -6.896 -0.049 1.00 97.25 94 LEU A CA 1
ATOM 693 C C . LEU A 1 94 ? 4.796 -6.555 0.147 1.00 97.25 94 LEU A C 1
ATOM 695 O O . LEU A 1 94 ? 5.475 -6.272 -0.837 1.00 97.25 94 LEU A O 1
ATOM 699 N N . ASP A 1 95 ? 5.318 -6.629 1.370 1.00 95.88 95 ASP A N 1
ATOM 700 C CA . ASP A 1 95 ? 6.740 -6.420 1.663 1.00 95.88 95 ASP A CA 1
ATOM 701 C C . ASP A 1 95 ? 7.611 -7.433 0.907 1.00 95.88 95 ASP A C 1
ATOM 703 O O . ASP A 1 95 ? 8.619 -7.062 0.307 1.00 95.88 95 ASP A O 1
ATOM 707 N N . GLU A 1 96 ? 7.191 -8.699 0.879 1.00 95.25 96 GLU A N 1
ATOM 708 C CA . GLU A 1 96 ? 7.892 -9.779 0.183 1.00 95.25 96 GLU A CA 1
ATOM 709 C C . GLU A 1 96 ? 7.990 -9.526 -1.329 1.00 95.25 96 GLU A C 1
ATOM 711 O O . GLU A 1 96 ? 9.091 -9.465 -1.878 1.00 95.25 96 GLU A O 1
ATOM 716 N N . VAL A 1 97 ? 6.848 -9.330 -2.001 1.00 94.56 97 VAL A N 1
ATOM 717 C CA . VAL A 1 97 ? 6.798 -9.185 -3.470 1.00 94.56 97 VAL A CA 1
ATOM 718 C C . VAL A 1 97 ? 7.389 -7.847 -3.939 1.00 94.56 97 VAL A C 1
ATOM 720 O O . VAL A 1 97 ? 7.969 -7.738 -5.023 1.00 94.56 97 VAL A O 1
ATOM 723 N N . SER A 1 98 ? 7.295 -6.808 -3.101 1.00 91.50 98 SER A N 1
ATOM 724 C CA . SER A 1 98 ? 7.801 -5.465 -3.404 1.00 91.50 98 SER A CA 1
ATOM 725 C C . SER A 1 98 ? 9.279 -5.272 -3.058 1.00 91.50 98 SER A C 1
ATOM 727 O O . SER A 1 98 ? 9.853 -4.240 -3.423 1.00 91.50 98 SER A O 1
ATOM 729 N N . ARG A 1 99 ? 9.941 -6.255 -2.435 1.00 89.75 99 ARG A N 1
ATOM 730 C CA . ARG A 1 99 ? 11.330 -6.128 -1.982 1.00 89.75 99 ARG A CA 1
ATOM 731 C C . ARG A 1 99 ? 12.298 -5.904 -3.138 1.00 89.75 99 ARG A C 1
ATOM 733 O O . ARG A 1 99 ? 12.395 -6.708 -4.062 1.00 89.75 99 ARG A O 1
ATOM 740 N N . LEU A 1 100 ? 13.034 -4.794 -3.092 1.00 81.81 100 LEU A N 1
ATOM 741 C CA . LEU A 1 100 ? 14.067 -4.497 -4.081 1.00 81.81 100 LEU A CA 1
ATOM 742 C C . LEU A 1 100 ? 15.233 -5.475 -3.953 1.00 81.81 100 LEU A C 1
ATOM 744 O O . LEU A 1 100 ? 15.694 -5.769 -2.851 1.00 81.81 100 LEU A O 1
ATOM 748 N N . ALA A 1 101 ? 15.726 -5.933 -5.099 1.00 75.19 101 ALA A N 1
ATOM 749 C CA . ALA A 1 101 ? 16.926 -6.741 -5.152 1.00 75.19 101 ALA A CA 1
ATOM 750 C C . ALA A 1 101 ? 18.158 -5.893 -4.749 1.00 75.19 101 ALA A C 1
ATOM 752 O O . ALA A 1 101 ? 18.187 -4.694 -5.064 1.00 75.19 101 ALA A O 1
ATOM 753 N N . PRO A 1 102 ? 19.151 -6.455 -4.033 1.00 69.25 102 PRO A N 1
ATOM 754 C CA . PRO A 1 102 ? 20.299 -5.702 -3.510 1.00 69.25 102 PRO A CA 1
ATOM 755 C C . PRO A 1 102 ? 21.049 -4.877 -4.569 1.00 69.25 102 PRO A C 1
ATOM 757 O O . PRO A 1 102 ? 21.465 -3.747 -4.300 1.00 69.25 102 PRO A O 1
ATOM 760 N N . GLU A 1 103 ? 21.143 -5.389 -5.795 1.00 69.88 103 GLU A N 1
ATOM 761 C CA . GLU A 1 103 ? 21.796 -4.746 -6.939 1.00 69.88 103 GLU A CA 1
ATOM 762 C C . GLU A 1 103 ? 21.103 -3.453 -7.404 1.00 69.88 103 GLU A C 1
ATOM 764 O O . GLU A 1 103 ? 21.705 -2.635 -8.104 1.00 69.88 103 GLU A O 1
ATOM 769 N N . TYR A 1 104 ? 19.843 -3.222 -7.012 1.00 71.56 104 TYR A N 1
ATOM 770 C CA . TYR A 1 104 ? 19.147 -1.969 -7.308 1.00 71.56 104 TYR A CA 1
ATOM 771 C C . TYR A 1 104 ? 19.828 -0.775 -6.629 1.00 71.56 104 TYR A C 1
ATOM 773 O O . TYR A 1 104 ? 20.018 0.264 -7.263 1.00 71.56 104 TYR A O 1
ATOM 781 N N . ILE A 1 105 ? 20.213 -0.914 -5.355 1.00 69.56 105 ILE A N 1
ATOM 782 C CA . ILE A 1 105 ? 20.840 0.175 -4.592 1.00 69.56 105 ILE A CA 1
ATOM 783 C C . ILE A 1 105 ? 22.203 0.513 -5.196 1.00 69.56 105 ILE A C 1
ATOM 785 O O . ILE A 1 105 ? 22.506 1.687 -5.404 1.00 69.56 105 ILE A O 1
ATOM 789 N N . GLU A 1 106 ? 22.985 -0.509 -5.539 1.00 68.25 106 GLU A N 1
ATOM 790 C CA . GLU A 1 106 ? 24.281 -0.344 -6.196 1.00 68.25 106 GLU A CA 1
ATOM 791 C C . GLU A 1 106 ? 24.130 0.373 -7.545 1.00 68.25 106 GLU A C 1
ATOM 793 O O . GLU A 1 106 ? 24.809 1.365 -7.801 1.00 68.25 106 GLU A O 1
ATOM 798 N N . ARG A 1 107 ? 23.152 -0.019 -8.372 1.00 67.19 107 ARG A N 1
ATOM 799 C CA . ARG A 1 107 ? 22.879 0.658 -9.651 1.00 67.19 107 ARG A CA 1
ATOM 800 C C . ARG A 1 107 ? 22.468 2.122 -9.481 1.00 67.19 107 ARG A C 1
ATOM 802 O O . ARG A 1 107 ? 22.880 2.963 -10.278 1.00 67.19 107 ARG A O 1
ATOM 809 N N . VAL A 1 108 ? 21.674 2.447 -8.459 1.00 69.12 108 VAL A N 1
ATOM 810 C CA . VAL A 1 108 ? 21.301 3.841 -8.151 1.00 69.12 108 VAL A CA 1
ATOM 811 C C . VAL A 1 108 ? 22.521 4.654 -7.705 1.00 69.12 108 VAL A C 1
ATOM 813 O O . VAL A 1 108 ? 22.623 5.834 -8.040 1.00 69.12 108 VAL A O 1
ATOM 816 N N . GLN A 1 109 ? 23.462 4.040 -6.984 1.00 65.62 109 GLN A N 1
ATOM 817 C CA . GLN A 1 109 ? 24.687 4.697 -6.519 1.00 65.62 109 GLN A CA 1
ATOM 818 C C . GLN A 1 109 ? 25.750 4.849 -7.616 1.00 65.62 109 GLN A C 1
ATOM 820 O O . GLN A 1 109 ? 26.492 5.829 -7.599 1.00 65.62 109 GLN A O 1
AT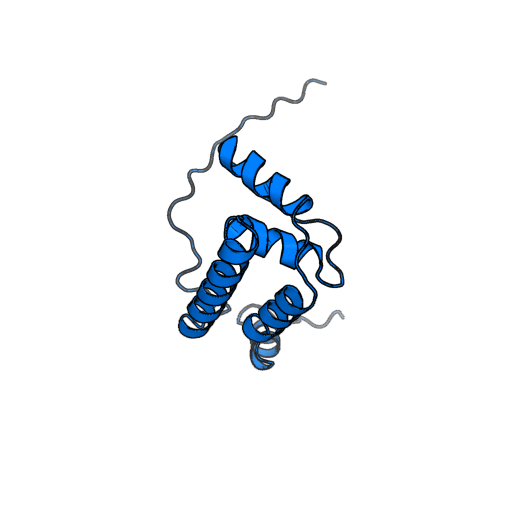OM 825 N N . SER A 1 110 ? 25.812 3.918 -8.566 1.00 66.12 110 SER A N 1
ATOM 826 C CA . SER A 1 110 ? 26.838 3.863 -9.618 1.00 66.12 110 SER A CA 1
ATOM 827 C C . SER A 1 110 ? 26.341 4.306 -11.002 1.00 66.12 110 SER A C 1
ATOM 829 O O . SER A 1 110 ? 27.066 4.181 -11.988 1.00 66.12 110 SER A O 1
ATOM 831 N N . GLY A 1 111 ? 25.107 4.811 -11.102 1.00 60.91 111 GLY A N 1
ATOM 832 C CA . GLY A 1 111 ? 24.511 5.264 -12.360 1.00 60.91 111 GLY A CA 1
ATOM 833 C C . GLY A 1 111 ? 25.217 6.490 -12.971 1.00 60.91 111 GLY A C 1
ATOM 834 O O . GLY A 1 111 ? 25.800 7.304 -12.246 1.00 60.91 111 GLY A O 1
ATOM 835 N N . PRO A 1 112 ? 25.157 6.671 -14.307 1.00 52.38 112 PRO A N 1
ATOM 836 C CA . PRO A 1 112 ? 25.789 7.804 -14.981 1.00 52.38 112 PRO A CA 1
ATOM 837 C C . PRO A 1 112 ? 25.198 9.127 -14.465 1.00 52.38 112 PRO A C 1
ATOM 839 O O . PRO A 1 112 ? 24.008 9.389 -14.628 1.00 52.38 112 PRO A O 1
ATOM 842 N N . GLY A 1 113 ? 26.034 9.941 -13.812 1.00 54.75 113 GLY A N 1
ATOM 843 C CA . GLY A 1 113 ? 25.646 11.204 -13.168 1.00 54.75 113 GLY A CA 1
ATOM 844 C C . GLY A 1 113 ? 25.999 11.301 -11.678 1.00 54.75 113 GLY A C 1
ATOM 845 O O . GLY A 1 113 ? 25.999 12.402 -11.133 1.00 54.75 113 GLY A O 1
ATOM 846 N N . VAL A 1 114 ? 26.367 10.193 -11.022 1.00 60.25 114 VAL A N 1
ATOM 847 C CA . VAL A 1 114 ? 26.903 10.203 -9.648 1.00 60.25 114 VAL A CA 1
ATOM 848 C C . VAL A 1 114 ? 28.433 10.351 -9.687 1.00 60.25 114 VAL A C 1
ATOM 850 O O . VAL A 1 114 ? 29.177 9.462 -9.288 1.00 60.25 114 VAL A O 1
ATOM 853 N N . GLN A 1 115 ? 28.933 11.482 -10.197 1.00 61.38 115 GLN A N 1
ATOM 854 C CA . GLN A 1 115 ? 30.337 11.863 -10.000 1.00 61.38 115 GLN A CA 1
ATOM 855 C C . GLN A 1 115 ? 30.437 12.542 -8.628 1.00 61.38 115 GLN A C 1
ATOM 857 O O . GLN A 1 115 ? 29.909 13.634 -8.421 1.00 61.38 115 GLN A O 1
ATOM 862 N N . ARG A 1 116 ? 31.054 11.871 -7.652 1.00 60.00 116 ARG A N 1
ATOM 863 C CA . ARG A 1 116 ? 31.354 12.470 -6.346 1.00 60.00 116 ARG A CA 1
ATOM 864 C C . ARG A 1 116 ? 32.661 13.240 -6.481 1.00 60.00 116 ARG A C 1
ATOM 866 O O . ARG A 1 116 ? 33.730 12.654 -6.337 1.00 60.00 116 ARG A O 1
ATOM 873 N N . ASP A 1 117 ? 32.575 14.531 -6.774 1.00 66.31 117 ASP A N 1
ATOM 874 C CA . ASP A 1 117 ? 33.751 15.390 -6.660 1.00 66.31 117 ASP A CA 1
ATOM 875 C C . ASP A 1 117 ? 34.183 15.429 -5.183 1.00 66.31 117 ASP A C 1
ATOM 877 O O . ASP A 1 117 ? 33.335 15.614 -4.300 1.00 66.31 117 ASP A O 1
ATOM 881 N N . PRO A 1 118 ? 35.470 15.199 -4.870 1.00 67.19 118 PRO A N 1
ATOM 882 C CA . PRO A 1 118 ? 35.947 15.299 -3.501 1.00 67.19 118 PRO A CA 1
ATOM 883 C C . PRO A 1 118 ? 35.817 16.752 -3.037 1.00 67.19 118 PRO A C 1
ATOM 885 O O . PRO A 1 118 ? 36.284 17.671 -3.708 1.00 67.19 118 PRO A O 1
ATOM 888 N N . ILE A 1 119 ? 35.176 16.962 -1.885 1.00 65.81 119 ILE A N 1
ATOM 889 C CA . ILE A 1 119 ? 35.171 18.271 -1.231 1.00 65.81 119 ILE A CA 1
ATOM 890 C C . ILE A 1 119 ? 36.573 18.482 -0.653 1.00 65.81 119 ILE A C 1
ATOM 892 O O . ILE A 1 119 ? 36.958 17.792 0.292 1.00 65.81 119 ILE A O 1
ATOM 896 N N . GLY A 1 120 ? 37.336 19.365 -1.297 1.00 60.06 120 GLY A N 1
ATOM 897 C CA . GLY A 1 120 ? 38.614 19.890 -0.813 1.00 60.06 120 GLY A CA 1
ATOM 898 C C . GLY A 1 120 ? 38.425 21.072 0.123 1.00 60.06 120 GLY A C 1
ATOM 899 O O . GLY A 1 120 ? 37.450 21.830 -0.083 1.00 60.06 120 GLY A O 1
#

Organism: NCBI:txid235986

Radius of gyration: 18.96 Å; Cα contacts (8 Å, |Δi|>4): 69; chains: 1; bounding box: 52×55×33 Å

Foldseek 3Di:
DDDDDDDPDDDDDDDPQVDALLDPDPVVLVVVLQVLLVVQCVVQVADSLLLVLLLQCPDPPDPDDDD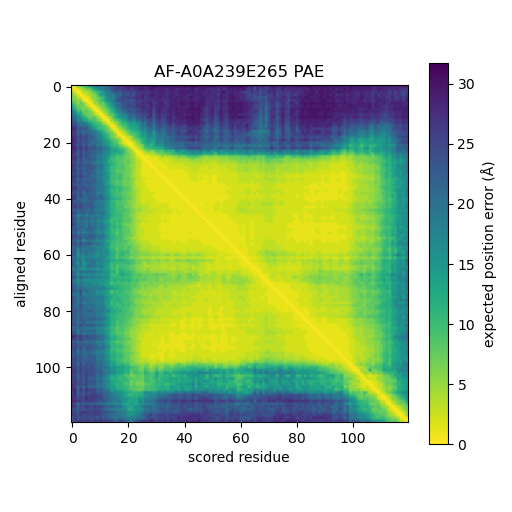DDPDPVSVVNNVVSVVDDDDPVSNVSNCVSVPDDPVSVVCVCPPPPNDDDDDD

Nearest PDB structures (foldseek):
  7utf-assembly1_A  TM=9.846E-01  e=4.089E-04  Rhizobium leguminosarum
  7utf-assembly2_D  TM=8.351E-01  e=1.865E-04  Rhizobium leguminosarum
  7utf-assembly1_C  TM=9.490E-01  e=8.476E-04  Rhizobium leguminosarum
  7utf-assembly2_B  TM=8.116E-01  e=3.089E-04  Rhizobium leguminosarum
  8hwn-assembly1_B  TM=9.413E-01  e=4.820E-03  Devosia

Mean predicted aligned error: 11.28 Å